Protein AF-A0A0A8XTG0-F1 (afdb_monomer)

Organism: Arundo donax (NCBI:txid35708)

Radius of gyration: 13.11 Å; Cα contacts (8 Å, |Δi|>4): 27; chains: 1; bounding box: 26×28×34 Å

pLDDT: mean 90.6, std 12.84, range [47.84, 98.25]

Foldseek 3Di:
DPPPPPPPPPPPQLVVQLVVLLVVQVVVVQQPPNRGHPVSVVSSVVSSVVRD

Solvent-accessible surface area (backbone atoms only — not comparable to full-atom values): 3204 Å² total; per-residue (Å²): 128,82,78,72,71,74,70,80,74,76,45,73,67,50,49,46,54,53,51,53,48,55,49,53,31,44,76,69,60,32,36,61,97,83,42,72,36,76,64,34,56,55,50,44,56,54,57,47,64,76,74,107

Secondary structure (DSSP, 8-state):
-----------HHHHHHHHHHHHHHHHTT--GGGS--HHHHHHHHHHHHHH-

Structure (mmCIF, N/CA/C/O backbone):
data_AF-A0A0A8XTG0-F1
#
_entry.id   AF-A0A0A8XTG0-F1
#
loop_
_atom_site.group_PDB
_atom_site.id
_atom_site.type_symbol
_atom_site.label_atom_id
_atom_site.label_alt_id
_atom_site.label_comp_id
_atom_site.label_asym_id
_atom_site.label_entity_id
_atom_site.label_seq_id
_atom_site.pdbx_PDB_ins_code
_atom_site.Cartn_x
_atom_site.Cartn_y
_atom_site.Cartn_z
_atom_site.occupancy
_atom_site.B_iso_or_equiv
_atom_site.auth_seq_id
_atom_site.auth_comp_id
_atom_site.auth_asym_id
_atom_site.auth_atom_id
_atom_site.pdbx_PDB_model_num
ATOM 1 N N . MET A 1 1 ? 13.793 -21.623 -19.872 1.00 47.84 1 MET A N 1
ATOM 2 C CA . MET A 1 1 ? 14.307 -20.349 -19.332 1.00 47.84 1 MET A CA 1
ATOM 3 C C . MET A 1 1 ? 13.618 -20.129 -17.999 1.00 47.84 1 MET A C 1
ATOM 5 O O . MET A 1 1 ? 12.407 -20.300 -17.964 1.00 47.84 1 MET A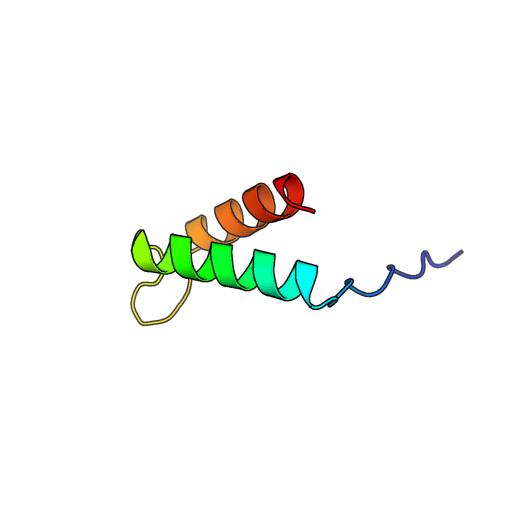 O 1
ATOM 9 N N . ARG A 1 2 ? 14.342 -19.852 -16.905 1.00 55.34 2 ARG A N 1
ATOM 10 C CA . ARG A 1 2 ? 13.682 -19.198 -15.765 1.00 55.34 2 ARG A CA 1
ATOM 11 C C . ARG A 1 2 ? 13.293 -17.829 -16.297 1.00 55.34 2 ARG A C 1
ATOM 13 O O . ARG A 1 2 ? 14.183 -17.121 -16.755 1.00 55.34 2 ARG A O 1
ATOM 20 N N . GLU A 1 3 ? 12.007 -17.508 -16.315 1.00 61.28 3 GLU A N 1
ATOM 21 C CA . GLU A 1 3 ? 11.616 -16.105 -16.331 1.00 61.28 3 GLU A CA 1
ATOM 22 C C . GLU A 1 3 ? 12.301 -15.506 -15.102 1.00 61.28 3 GLU A C 1
ATOM 24 O O . GLU A 1 3 ? 12.008 -15.885 -13.965 1.00 61.28 3 GLU A O 1
ATOM 29 N N . GLU A 1 4 ? 13.340 -14.699 -15.320 1.00 60.84 4 GLU A N 1
ATOM 30 C CA . GLU A 1 4 ? 13.751 -13.748 -14.303 1.00 60.84 4 GLU A CA 1
ATOM 31 C C . GLU A 1 4 ? 12.488 -12.945 -14.042 1.00 60.84 4 GLU A C 1
ATOM 33 O O . GLU A 1 4 ? 12.051 -12.199 -14.913 1.00 60.84 4 GLU A O 1
ATOM 38 N N . PHE A 1 5 ? 11.832 -13.192 -12.905 1.00 59.25 5 PHE A N 1
ATOM 39 C CA . PHE A 1 5 ? 10.833 -12.262 -12.415 1.00 59.25 5 PHE A CA 1
ATOM 40 C C . PHE A 1 5 ? 11.542 -10.921 -12.406 1.00 59.25 5 PHE A C 1
ATOM 42 O O . PHE A 1 5 ? 12.480 -10.742 -11.618 1.00 59.25 5 PHE A O 1
ATOM 49 N N . ASP A 1 6 ? 11.164 -10.056 -13.347 1.00 67.00 6 ASP A N 1
ATOM 50 C CA . ASP A 1 6 ? 11.663 -8.699 -13.391 1.00 67.00 6 ASP A CA 1
ATOM 51 C C . ASP A 1 6 ? 11.453 -8.161 -11.982 1.00 67.00 6 ASP A C 1
ATOM 53 O O . ASP A 1 6 ? 10.354 -8.258 -11.416 1.00 67.00 6 ASP A O 1
ATOM 57 N N . LYS A 1 7 ? 12.561 -7.815 -11.323 1.00 70.56 7 LYS A N 1
ATOM 58 C CA . LYS A 1 7 ? 12.497 -7.447 -9.912 1.00 70.56 7 LYS A CA 1
ATOM 59 C C . LYS A 1 7 ? 11.528 -6.279 -9.838 1.00 70.56 7 LYS A C 1
ATOM 61 O O . LYS A 1 7 ? 11.576 -5.407 -10.694 1.00 70.56 7 LYS A O 1
ATOM 66 N N . ALA A 1 8 ? 10.660 -6.277 -8.828 1.00 75.62 8 ALA A N 1
ATOM 67 C CA . ALA A 1 8 ? 9.688 -5.205 -8.663 1.00 75.62 8 ALA A CA 1
ATOM 68 C C . ALA A 1 8 ? 10.365 -3.834 -8.858 1.00 75.62 8 ALA A C 1
ATOM 70 O O . ALA A 1 8 ? 11.386 -3.548 -8.222 1.00 75.62 8 ALA A O 1
ATOM 71 N N . ASP A 1 9 ? 9.827 -3.032 -9.780 1.00 85.69 9 ASP A N 1
ATOM 72 C CA . ASP A 1 9 ? 10.361 -1.713 -10.103 1.00 85.69 9 ASP A CA 1
ATOM 73 C C . ASP A 1 9 ? 10.017 -0.742 -8.970 1.00 85.69 9 ASP A C 1
ATOM 75 O O . ASP A 1 9 ? 8.945 -0.141 -8.922 1.00 85.69 9 ASP A O 1
ATOM 79 N N . TRP A 1 10 ? 10.954 -0.585 -8.039 1.00 89.31 10 TRP A N 1
ATOM 80 C CA . TRP A 1 10 ? 10.854 0.334 -6.908 1.00 89.31 10 TRP A CA 1
ATOM 81 C C . TRP A 1 10 ? 11.348 1.749 -7.239 1.00 89.31 10 TRP A C 1
ATOM 83 O O . TRP A 1 10 ? 11.931 2.420 -6.384 1.00 89.31 10 TRP A O 1
ATOM 93 N N . SER A 1 11 ? 11.145 2.225 -8.471 1.00 93.88 11 SER A N 1
ATOM 94 C CA . SER A 1 11 ? 11.385 3.627 -8.815 1.00 93.88 11 SER A CA 1
ATOM 95 C C . SER A 1 11 ? 10.639 4.579 -7.868 1.00 93.88 11 SER A C 1
ATOM 97 O O . SER A 1 11 ? 9.593 4.255 -7.298 1.00 93.88 11 SER A O 1
ATOM 99 N N . SER A 1 12 ? 11.152 5.801 -7.702 1.00 96.50 12 SER A N 1
ATOM 100 C CA . SER A 1 12 ? 10.502 6.811 -6.853 1.00 96.50 12 SER A CA 1
ATOM 101 C C . SER A 1 12 ? 9.069 7.122 -7.299 1.00 96.50 12 SER A C 1
ATOM 103 O O . SER A 1 12 ? 8.232 7.463 -6.466 1.00 96.50 12 SER A O 1
ATOM 105 N N . TRP A 1 13 ? 8.783 6.970 -8.595 1.00 95.50 13 TRP A N 1
ATOM 106 C CA . TRP A 1 13 ? 7.442 7.096 -9.158 1.00 95.50 13 TRP A CA 1
ATOM 107 C C . TRP A 1 13 ? 6.504 5.998 -8.642 1.00 95.50 13 TRP A C 1
ATOM 109 O O . TRP A 1 13 ? 5.457 6.301 -8.069 1.00 95.50 13 TRP A O 1
ATOM 119 N N . ASN A 1 14 ? 6.924 4.736 -8.747 1.00 95.69 14 ASN A N 1
ATOM 120 C CA . ASN A 1 14 ? 6.168 3.581 -8.264 1.00 95.69 14 ASN A CA 1
ATOM 121 C C . ASN A 1 14 ? 5.951 3.616 -6.747 1.00 95.69 14 ASN A C 1
ATOM 123 O O . ASN A 1 14 ? 4.838 3.398 -6.268 1.00 95.69 14 ASN A O 1
ATOM 127 N N . ILE A 1 15 ? 6.983 3.979 -5.978 1.00 96.19 15 ILE A N 1
ATOM 128 C CA . ILE A 1 15 ? 6.861 4.156 -4.524 1.00 96.19 15 ILE A CA 1
ATOM 129 C C . ILE A 1 15 ? 5.854 5.262 -4.199 1.00 96.19 15 ILE A C 1
ATOM 131 O O . ILE A 1 15 ? 5.026 5.086 -3.305 1.00 96.19 15 ILE A O 1
ATOM 135 N N . LYS A 1 16 ? 5.892 6.390 -4.918 1.00 97.81 16 LYS A N 1
ATOM 136 C CA . LYS A 1 16 ? 4.937 7.479 -4.706 1.00 97.81 16 LYS A CA 1
ATOM 137 C C . LYS A 1 16 ? 3.500 7.020 -4.958 1.00 97.81 16 LYS A C 1
ATOM 139 O O . LYS A 1 16 ? 2.656 7.245 -4.098 1.00 97.81 16 LYS A O 1
ATOM 144 N N . ILE A 1 17 ? 3.236 6.342 -6.076 1.00 97.56 17 ILE A N 1
ATOM 145 C CA . ILE A 1 17 ? 1.901 5.809 -6.387 1.00 97.56 17 ILE A CA 1
ATOM 146 C C . ILE A 1 17 ? 1.436 4.843 -5.295 1.00 97.56 17 ILE A C 1
ATOM 148 O O . ILE A 1 17 ? 0.309 4.959 -4.814 1.00 97.56 17 ILE A O 1
ATOM 152 N N . LEU A 1 18 ? 2.304 3.920 -4.868 1.00 97.06 18 LEU A N 1
ATOM 153 C CA . LEU A 1 18 ? 1.993 2.974 -3.798 1.00 97.06 18 LEU A CA 1
ATOM 154 C C . LEU A 1 18 ? 1.586 3.699 -2.506 1.00 97.06 18 LEU A C 1
ATOM 156 O O . LEU A 1 18 ? 0.568 3.357 -1.903 1.00 97.06 18 LEU A O 1
ATOM 160 N N . LEU A 1 19 ? 2.376 4.686 -2.076 1.00 97.50 19 LEU A N 1
ATOM 161 C CA . LEU A 1 19 ? 2.132 5.426 -0.837 1.00 97.50 19 LEU A CA 1
ATOM 162 C C . LEU A 1 19 ? 0.883 6.307 -0.920 1.00 97.50 19 LEU A C 1
ATOM 164 O O . LEU A 1 19 ? 0.123 6.343 0.046 1.00 97.50 19 LEU A O 1
ATOM 168 N N . ASP A 1 20 ? 0.645 6.959 -2.060 1.00 98.25 20 ASP A N 1
ATOM 169 C CA . ASP A 1 20 ? -0.555 7.768 -2.285 1.00 98.25 20 ASP A CA 1
ATOM 170 C C . ASP A 1 20 ? -1.818 6.890 -2.151 1.00 98.25 20 ASP A C 1
ATOM 172 O O . ASP A 1 20 ? -2.743 7.245 -1.423 1.00 98.25 20 ASP A O 1
ATOM 176 N N . ILE A 1 21 ? -1.832 5.685 -2.741 1.00 98.25 21 ILE A N 1
ATOM 177 C CA . ILE A 1 21 ? -2.974 4.763 -2.611 1.00 98.25 21 ILE A CA 1
ATOM 178 C C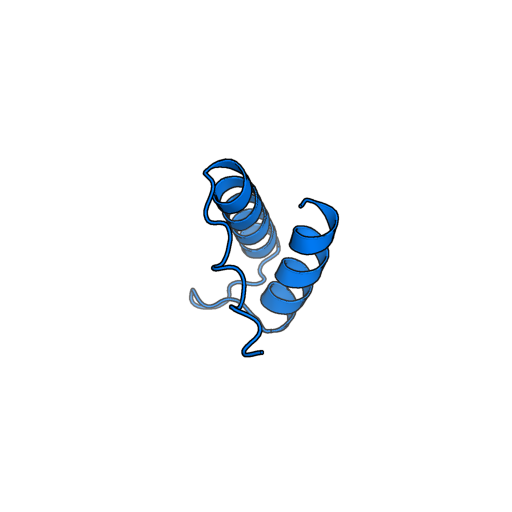 . ILE A 1 21 ? -3.132 4.255 -1.168 1.00 98.25 21 ILE A C 1
ATOM 180 O O . ILE A 1 21 ? -4.250 4.163 -0.660 1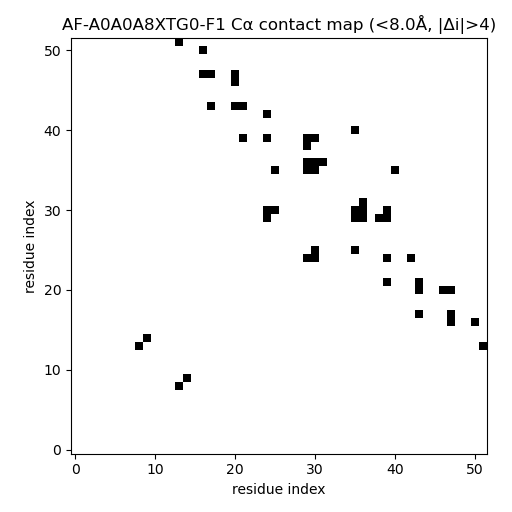.00 98.25 21 ILE A O 1
ATOM 184 N N . LEU A 1 22 ? -2.039 3.914 -0.478 1.00 97.25 22 LEU A N 1
ATOM 185 C CA . LEU A 1 22 ? -2.107 3.477 0.924 1.00 97.25 22 LEU A CA 1
ATOM 186 C C . LEU A 1 22 ? -2.653 4.577 1.848 1.00 97.25 22 LEU A C 1
ATOM 188 O O . LEU A 1 22 ? -3.375 4.268 2.804 1.00 97.25 22 LEU A O 1
ATOM 192 N N . LEU A 1 23 ? -2.330 5.842 1.562 1.00 97.56 23 LEU A N 1
ATOM 193 C CA . LEU A 1 23 ? -2.884 6.995 2.262 1.00 97.56 23 LEU A CA 1
ATOM 194 C C . LEU A 1 23 ? -4.388 7.127 1.994 1.00 97.56 23 LEU A C 1
ATOM 196 O O . LEU A 1 23 ? -5.152 7.168 2.956 1.00 97.56 23 LEU A O 1
ATOM 200 N N . GLU A 1 24 ? -4.821 7.074 0.730 1.00 97.75 24 GLU A N 1
ATOM 201 C CA . GLU A 1 24 ? -6.247 7.108 0.361 1.00 97.75 24 GLU A CA 1
ATOM 202 C C . GLU A 1 24 ? -7.054 6.016 1.084 1.00 97.75 24 GLU A C 1
ATOM 204 O O . GLU A 1 24 ? -8.131 6.267 1.625 1.00 97.75 24 GLU A O 1
ATOM 209 N N . GLU A 1 25 ? -6.542 4.783 1.129 1.00 97.88 25 GLU A N 1
ATOM 210 C CA . GLU A 1 25 ? -7.226 3.678 1.807 1.00 97.88 25 GLU A CA 1
ATOM 211 C C . GLU A 1 25 ? -7.239 3.851 3.335 1.00 97.88 25 GLU A C 1
ATOM 213 O O . GLU A 1 25 ? -8.185 3.422 4.001 1.00 97.88 25 GLU A O 1
ATOM 218 N N . THR A 1 26 ? -6.216 4.496 3.900 1.00 97.12 26 THR A N 1
ATOM 219 C CA . THR A 1 26 ? -6.194 4.857 5.324 1.00 97.12 26 THR A CA 1
ATOM 220 C C . THR A 1 26 ? -7.263 5.906 5.632 1.00 97.12 26 THR A C 1
ATOM 222 O O . THR A 1 26 ? -8.020 5.7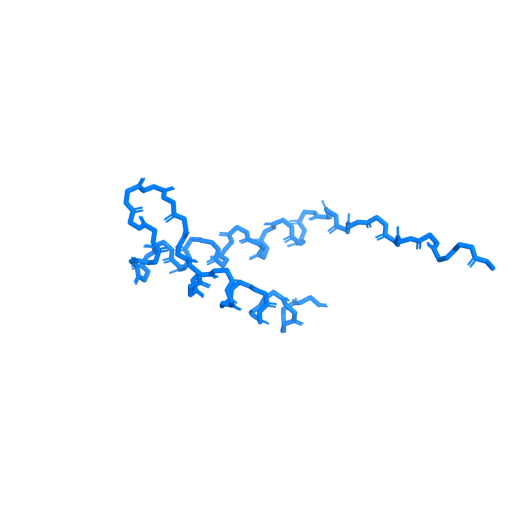31 6.587 1.00 97.12 26 THR A O 1
ATOM 225 N N . GLU A 1 27 ? -7.376 6.947 4.806 1.00 96.56 27 GLU A N 1
ATOM 226 C CA . GLU A 1 27 ? -8.401 7.994 4.918 1.00 96.56 27 GLU A CA 1
ATOM 227 C C . GLU A 1 27 ? -9.820 7.441 4.714 1.00 96.56 27 GLU A C 1
ATOM 229 O O . GLU A 1 27 ? -10.757 7.866 5.387 1.00 96.56 27 GLU A O 1
ATOM 234 N N . ALA A 1 28 ? -9.972 6.416 3.871 1.00 96.69 28 ALA A N 1
ATOM 235 C CA . ALA A 1 28 ? -11.223 5.682 3.680 1.00 96.69 28 ALA A CA 1
ATOM 236 C C . ALA A 1 28 ? -11.575 4.720 4.837 1.00 96.69 28 ALA A C 1
ATOM 238 O O . ALA A 1 28 ? -12.573 4.000 4.762 1.00 96.69 28 ALA A O 1
ATOM 239 N N . GLY A 1 29 ? -10.762 4.662 5.898 1.00 96.69 29 GLY A N 1
ATOM 240 C CA . GLY A 1 29 ? -11.002 3.809 7.063 1.00 96.69 29 GLY A CA 1
ATOM 241 C C . GLY A 1 29 ? -10.641 2.335 6.858 1.00 96.69 29 GLY A C 1
ATOM 242 O O . GLY A 1 29 ? -10.918 1.507 7.726 1.00 96.69 29 GLY A O 1
ATOM 243 N N . ASN A 1 30 ? -9.964 1.977 5.762 1.00 97.62 30 ASN A N 1
ATOM 244 C CA . ASN A 1 30 ? -9.547 0.601 5.482 1.00 97.62 30 ASN A CA 1
ATOM 245 C C . ASN A 1 30 ? -8.263 0.189 6.230 1.00 97.62 30 ASN A C 1
ATOM 247 O O . ASN A 1 30 ? -7.629 -0.798 5.843 1.00 97.62 30 ASN A O 1
ATOM 251 N N . ARG A 1 31 ? -7.908 0.892 7.317 1.00 95.12 31 ARG A N 1
ATOM 252 C CA . ARG A 1 31 ? -6.774 0.587 8.203 1.00 95.12 31 ARG A CA 1
ATOM 253 C C . ARG A 1 31 ? -7.174 0.472 9.692 1.00 95.12 31 ARG A C 1
ATOM 255 O O . ARG A 1 31 ? -6.660 1.221 10.530 1.00 95.12 31 ARG A O 1
ATOM 262 N N . PRO A 1 32 ? -8.101 -0.430 10.070 1.00 91.38 32 PRO A N 1
ATOM 263 C CA . PRO A 1 32 ? -8.459 -0.624 11.470 1.00 91.38 32 PRO A CA 1
ATOM 264 C C . PRO A 1 32 ? -7.262 -1.161 12.265 1.00 91.38 32 PRO A C 1
ATOM 266 O O . PRO A 1 32 ? -6.522 -2.032 11.804 1.00 91.38 32 PRO A O 1
ATOM 269 N N . CYS A 1 33 ? -7.061 -0.632 13.474 1.00 87.69 33 CYS A N 1
ATOM 270 C CA . CYS A 1 33 ? -5.986 -1.049 14.386 1.00 87.69 33 CYS A CA 1
ATOM 271 C C . CYS A 1 33 ? -4.573 -1.004 13.765 1.00 87.69 33 CYS A C 1
ATOM 273 O O . CYS A 1 33 ? -3.692 -1.760 14.164 1.00 87.69 33 CYS A O 1
ATOM 275 N N . GLY A 1 34 ? -4.355 -0.135 12.773 1.00 88.25 34 GLY A N 1
ATOM 276 C CA . GLY A 1 34 ? -3.055 0.038 12.128 1.00 88.25 34 GLY A CA 1
ATOM 277 C C . GLY A 1 34 ? -2.715 -0.981 11.032 1.00 88.25 34 GLY A C 1
ATOM 278 O O . GLY A 1 34 ? -1.662 -0.837 10.406 1.00 88.25 34 GLY A O 1
ATOM 279 N N . ASN A 1 35 ? -3.599 -1.941 10.744 1.00 94.06 35 ASN A N 1
ATOM 280 C CA . ASN A 1 35 ? -3.424 -2.939 9.687 1.00 94.06 35 ASN A CA 1
ATOM 281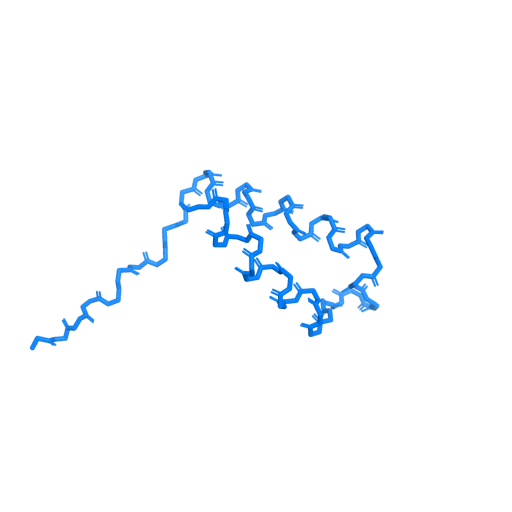 C C . ASN A 1 35 ? -4.374 -2.672 8.521 1.00 94.06 35 ASN A C 1
ATOM 283 O O . ASN A 1 35 ? -5.542 -2.359 8.735 1.00 94.06 35 ASN A O 1
ATOM 287 N N . MET A 1 36 ? -3.891 -2.832 7.289 1.00 96.19 36 MET A N 1
ATOM 288 C CA . MET A 1 36 ? -4.740 -2.707 6.103 1.00 96.19 36 MET A CA 1
ATOM 289 C C . MET A 1 36 ? -5.725 -3.876 6.032 1.00 96.19 36 MET A C 1
ATOM 291 O O . MET A 1 36 ? -5.367 -5.031 6.268 1.00 96.19 36 MET A O 1
ATOM 295 N N . THR A 1 37 ? -6.976 -3.590 5.684 1.00 97.69 37 THR A N 1
ATOM 296 C CA . THR A 1 37 ? -7.974 -4.637 5.436 1.00 97.69 37 THR A CA 1
ATOM 297 C C . THR A 1 37 ? -7.695 -5.386 4.130 1.00 97.69 37 THR A C 1
ATOM 299 O O . THR A 1 37 ? -7.044 -4.883 3.215 1.00 97.69 37 THR A O 1
ATOM 302 N N . THR A 1 38 ? -8.303 -6.563 3.967 1.00 97.31 38 THR A N 1
ATOM 303 C CA . THR A 1 38 ? -8.329 -7.274 2.677 1.00 97.31 38 THR A CA 1
ATOM 304 C C . THR A 1 38 ? -8.898 -6.410 1.548 1.00 97.31 38 THR A C 1
ATOM 306 O O . THR A 1 38 ? -8.467 -6.529 0.403 1.00 97.31 38 THR A O 1
ATOM 309 N N . ARG A 1 39 ? -9.863 -5.529 1.851 1.00 97.50 39 ARG A N 1
ATOM 310 C CA . ARG A 1 39 ? -10.418 -4.579 0.877 1.00 97.50 39 ARG A CA 1
ATOM 311 C C . ARG A 1 39 ? -9.364 -3.570 0.432 1.00 97.50 39 ARG A C 1
ATOM 313 O O . ARG A 1 39 ? -9.206 -3.396 -0.769 1.00 97.50 39 ARG A O 1
ATOM 320 N N . ALA A 1 40 ? -8.619 -2.991 1.373 1.00 97.75 40 ALA A N 1
ATOM 321 C CA . ALA A 1 40 ? -7.512 -2.092 1.063 1.00 97.75 40 ALA A CA 1
ATOM 322 C C . ALA A 1 40 ? -6.492 -2.745 0.123 1.00 97.75 40 ALA A C 1
ATOM 324 O O . ALA A 1 40 ? -6.127 -2.141 -0.876 1.00 97.75 40 ALA A O 1
ATOM 325 N N . TYR A 1 41 ? -6.081 -3.993 0.375 1.00 97.44 41 TYR A N 1
ATOM 326 C CA . TYR A 1 41 ? -5.134 -4.681 -0.514 1.00 97.44 41 TYR A CA 1
ATOM 327 C C . TYR A 1 41 ? -5.694 -4.946 -1.918 1.00 97.44 41 TYR A C 1
ATOM 329 O O . TYR A 1 41 ? -4.963 -4.8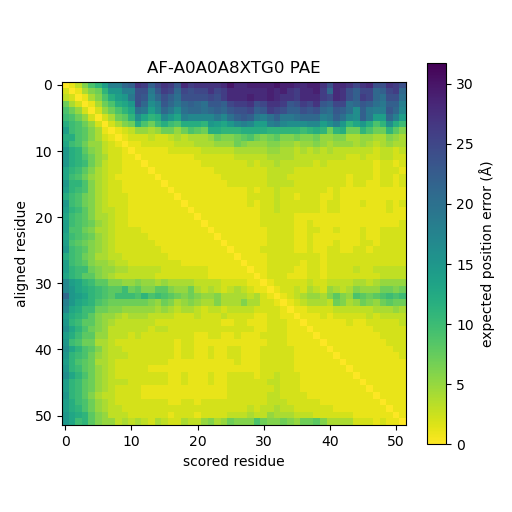28 -2.899 1.00 97.44 41 TYR A O 1
ATOM 337 N N . LYS A 1 42 ? -6.988 -5.273 -2.038 1.00 98.06 42 LYS A N 1
ATOM 338 C CA . LYS A 1 42 ? -7.640 -5.426 -3.350 1.00 98.06 42 LYS A CA 1
ATOM 339 C C . LYS A 1 42 ? -7.693 -4.100 -4.106 1.00 98.06 42 LYS A C 1
ATOM 341 O O . LYS A 1 42 ? -7.347 -4.063 -5.281 1.00 98.06 42 LYS A O 1
ATOM 346 N N . ASN A 1 43 ? -8.083 -3.026 -3.422 1.00 98.12 43 ASN A N 1
ATOM 347 C CA . ASN A 1 43 ? 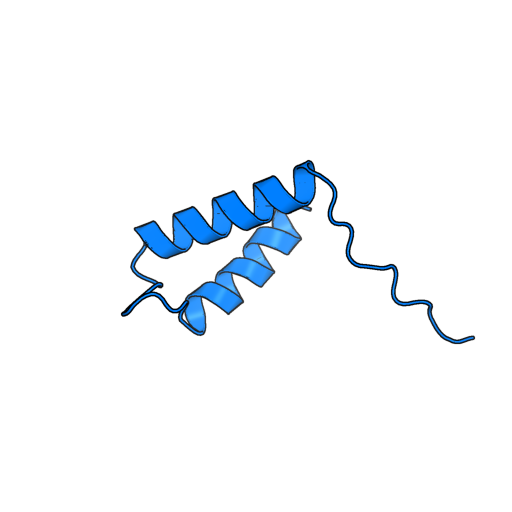-8.108 -1.684 -3.995 1.00 98.12 43 ASN A CA 1
ATOM 348 C C . ASN A 1 43 ? -6.705 -1.239 -4.416 1.00 98.12 43 ASN A C 1
ATOM 350 O O . ASN A 1 43 ? -6.545 -0.717 -5.511 1.00 98.12 43 ASN A O 1
ATOM 354 N N . LEU A 1 44 ? -5.696 -1.497 -3.577 1.00 97.75 44 LEU A N 1
ATOM 355 C CA . LEU A 1 44 ? -4.295 -1.205 -3.854 1.00 97.75 44 LEU A CA 1
ATOM 356 C C . LEU A 1 44 ? -3.840 -1.855 -5.158 1.00 97.75 44 LEU A C 1
ATOM 358 O O . LEU A 1 44 ? -3.334 -1.156 -6.024 1.00 97.75 44 LEU A O 1
ATOM 362 N N . ALA A 1 45 ? -4.059 -3.163 -5.317 1.00 96.75 45 ALA A N 1
ATOM 363 C CA . ALA A 1 45 ? -3.644 -3.887 -6.516 1.00 96.75 45 ALA A CA 1
ATOM 364 C C . ALA A 1 45 ? -4.299 -3.331 -7.792 1.00 96.75 45 ALA A C 1
ATOM 366 O O . ALA A 1 45 ? -3.610 -3.124 -8.786 1.00 96.75 45 ALA A O 1
ATOM 367 N N . VAL A 1 46 ? -5.608 -3.052 -7.748 1.00 97.94 46 VAL A N 1
ATOM 368 C CA . VAL A 1 46 ? -6.352 -2.495 -8.891 1.00 97.94 46 VAL A CA 1
ATOM 369 C C . VAL A 1 46 ? -5.869 -1.083 -9.223 1.00 97.94 46 VAL A C 1
ATOM 371 O O . VAL A 1 46 ? -5.423 -0.837 -10.338 1.00 97.94 46 VAL A O 1
ATOM 374 N N . LYS A 1 47 ? -5.883 -0.171 -8.243 1.00 97.50 47 LYS A N 1
ATOM 375 C CA . LYS A 1 47 ? -5.484 1.232 -8.435 1.00 97.50 47 LYS A CA 1
ATOM 376 C C . LYS A 1 47 ? -4.028 1.368 -8.868 1.00 97.50 47 LYS A C 1
ATOM 378 O O . LYS A 1 47 ? -3.705 2.277 -9.622 1.00 97.50 47 LYS A O 1
ATOM 383 N N . TYR A 1 48 ? -3.148 0.510 -8.354 1.00 96.88 48 TYR A N 1
ATOM 384 C CA . TYR A 1 48 ? -1.736 0.524 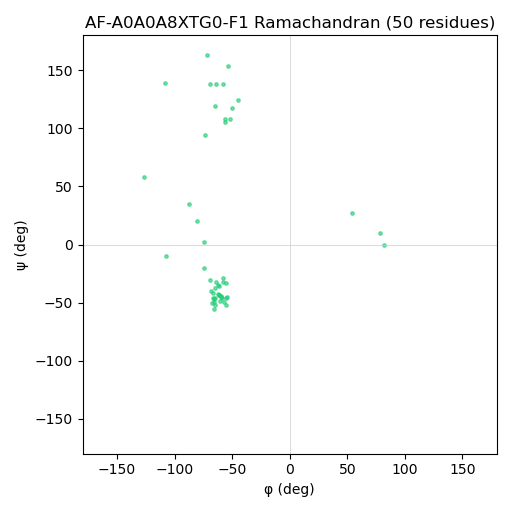-8.711 1.00 96.88 48 TYR A CA 1
ATOM 385 C C . TYR A 1 48 ? -1.558 0.115 -10.174 1.00 96.88 48 TYR A C 1
ATOM 387 O O . TYR A 1 48 ? -0.980 0.882 -10.930 1.00 96.88 48 TYR A O 1
ATOM 395 N N . PHE A 1 49 ? -2.158 -1.007 -10.592 1.00 95.12 49 PHE A N 1
ATOM 396 C CA . PHE A 1 49 ? -2.141 -1.460 -11.989 1.00 95.12 49 PHE A CA 1
ATOM 397 C C . PHE A 1 49 ? -2.733 -0.434 -12.971 1.00 95.12 49 PHE A C 1
ATOM 399 O O . PHE A 1 49 ? -2.297 -0.342 -14.107 1.00 95.12 49 PHE A O 1
ATOM 406 N N . GLU A 1 50 ? -3.717 0.362 -12.550 1.00 96.31 50 GLU A N 1
ATOM 407 C CA . GLU A 1 50 ? -4.282 1.437 -13.380 1.00 96.31 50 GLU A CA 1
ATOM 408 C C . GLU A 1 50 ? -3.372 2.675 -13.501 1.00 96.31 50 GLU A C 1
ATOM 410 O O . GLU A 1 50 ? -3.563 3.490 -14.404 1.00 96.31 50 GLU A O 1
ATOM 415 N N . LYS A 1 51 ? -2.418 2.858 -12.578 1.00 94.19 51 LYS A N 1
ATOM 416 C CA . LYS A 1 51 ? -1.558 4.052 -12.479 1.00 94.19 51 LYS A CA 1
ATOM 417 C C . LYS A 1 51 ? -0.110 3.807 -12.922 1.00 94.19 51 LYS A C 1
ATOM 419 O O . LYS A 1 51 ? 0.637 4.783 -13.037 1.00 94.19 51 LYS A O 1
ATOM 424 N N . THR A 1 52 ? 0.278 2.553 -13.146 1.00 90.00 52 THR A N 1
ATOM 425 C CA . THR A 1 52 ? 1.621 2.124 -13.572 1.00 90.00 52 THR A CA 1
ATOM 426 C C . THR A 1 52 ? 1.536 1.307 -14.846 1.00 90.00 52 THR A C 1
ATOM 428 O O . THR A 1 52 ? 2.251 1.654 -15.806 1.00 90.00 52 THR A O 1
#

Sequence (52 aa):
MREEFDKADWSSWNIKILLDILLEETEAGNRPCGNMTTRAYKNLAVKYFEKT

Mean predicted aligned error: 5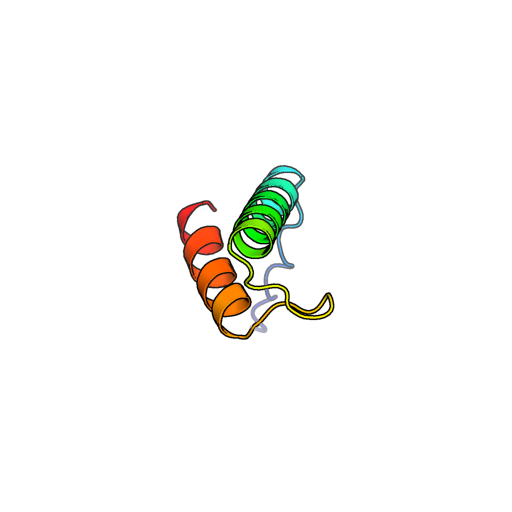.27 Å